Protein AF-A0A2G1X7M5-F1 (afdb_monomer)

Solvent-accessible surface area (backbone atoms only — not comparable to full-atom values): 4339 Å² total; per-residue (Å²): 109,71,70,62,56,57,72,42,45,70,60,54,66,73,46,56,82,85,47,42,68,59,56,58,48,44,58,50,38,23,56,80,39,48,75,72,38,70,81,57,87,55,100,51,76,58,59,57,36,52,51,29,34,50,51,55,49,50,54,52,47,51,55,50,50,53,54,50,49,64,66,69,77,110

Sequence (74 aa):
MAAIEDDWRPFRRVLRRQDKPRFDRLFVYARDHADAAGNLNPADPLAPMWMAIALEQERRIAELEDEVEALTDT

pLDDT: mean 85.34, std 13.49, range [52.53, 98.0]

Structure (mmCIF, N/CA/C/O backbone):
data_AF-A0A2G1X7M5-F1
#
_entry.id   AF-A0A2G1X7M5-F1
#
loop_
_atom_site.group_PDB
_atom_site.id
_atom_site.type_symbol
_atom_site.label_atom_id
_atom_site.label_alt_id
_atom_site.label_comp_id
_atom_site.label_asym_id
_atom_site.label_entity_id
_atom_site.label_seq_id
_atom_site.pdbx_PDB_ins_code
_atom_site.Cartn_x
_atom_site.Cartn_y
_atom_site.Cartn_z
_atom_site.occupancy
_atom_site.B_iso_or_equiv
_atom_site.auth_seq_id
_atom_site.auth_comp_id
_atom_site.auth_asym_id
_atom_site.auth_atom_id
_atom_site.pdbx_PDB_model_num
ATOM 1 N N . MET A 1 1 ? 7.315 4.303 -13.434 1.00 73.00 1 MET A N 1
ATOM 2 C CA . MET A 1 1 ? 6.245 3.580 -12.709 1.00 73.00 1 MET A CA 1
ATOM 3 C C . MET A 1 1 ? 5.409 2.653 -13.590 1.00 73.00 1 MET A C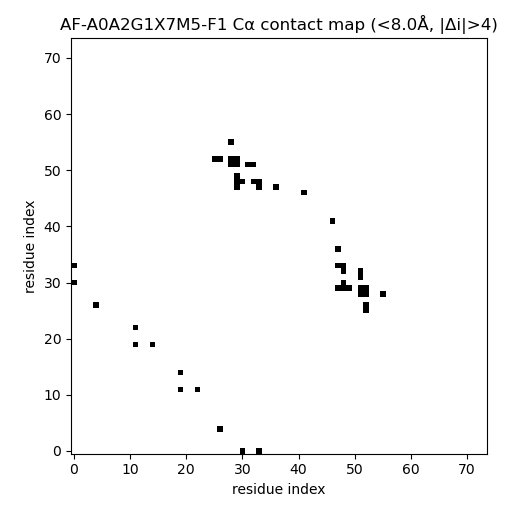 1
ATOM 5 O O . MET A 1 1 ? 5.342 1.486 -13.245 1.00 73.00 1 MET A O 1
ATOM 9 N N . ALA A 1 2 ? 4.828 3.093 -14.717 1.00 73.31 2 ALA A N 1
ATOM 10 C CA . ALA A 1 2 ? 3.948 2.237 -15.541 1.00 73.31 2 ALA A CA 1
ATOM 11 C C . ALA A 1 2 ? 4.575 0.899 -16.000 1.00 73.31 2 ALA A C 1
ATOM 13 O O . ALA A 1 2 ? 3.915 -0.129 -15.931 1.00 73.31 2 ALA A O 1
ATOM 14 N N . ALA A 1 3 ? 5.858 0.893 -16.388 1.00 79.81 3 ALA A N 1
ATOM 15 C CA . ALA A 1 3 ? 6.560 -0.335 -16.784 1.00 79.81 3 ALA A CA 1
ATOM 16 C C . ALA A 1 3 ? 6.646 -1.372 -15.646 1.00 79.81 3 ALA A C 1
ATOM 18 O O . ALA A 1 3 ? 6.365 -2.542 -15.861 1.00 79.81 3 ALA A O 1
ATOM 19 N N . ILE A 1 4 ? 6.946 -0.924 -14.420 1.00 80.88 4 ILE A N 1
ATOM 20 C CA . ILE A 1 4 ? 7.015 -1.804 -13.245 1.00 80.88 4 ILE A CA 1
ATOM 21 C C . ILE A 1 4 ? 5.633 -2.398 -12.965 1.00 80.88 4 ILE A C 1
ATOM 23 O O . ILE A 1 4 ? 5.503 -3.596 -12.775 1.00 80.88 4 ILE A O 1
ATOM 27 N N . GLU A 1 5 ? 4.575 -1.588 -12.970 1.00 83.62 5 GLU A N 1
ATOM 28 C CA . GLU A 1 5 ? 3.208 -2.075 -12.742 1.00 83.62 5 GLU A CA 1
ATOM 29 C C . GLU A 1 5 ? 2.763 -3.118 -13.779 1.00 83.62 5 GLU A C 1
ATOM 31 O O . GLU A 1 5 ? 2.100 -4.101 -13.430 1.00 83.62 5 GLU A O 1
ATOM 36 N N . ASP A 1 6 ? 3.172 -2.943 -15.037 1.00 88.25 6 ASP A N 1
ATOM 37 C CA . ASP A 1 6 ? 2.914 -3.908 -16.101 1.00 88.25 6 ASP A CA 1
ATOM 38 C C . ASP A 1 6 ? 3.600 -5.259 -15.841 1.00 88.25 6 ASP A C 1
ATOM 40 O O . ASP A 1 6 ? 2.955 -6.300 -16.019 1.00 88.25 6 ASP A O 1
ATOM 44 N N . ASP A 1 7 ? 4.831 -5.258 -15.316 1.00 90.62 7 ASP A N 1
ATOM 45 C CA . ASP A 1 7 ? 5.572 -6.476 -14.950 1.00 90.62 7 ASP A CA 1
ATOM 46 C C . ASP A 1 7 ? 4.853 -7.300 -13.868 1.00 90.62 7 ASP A C 1
ATOM 48 O O . ASP A 1 7 ? 4.938 -8.532 -13.844 1.00 90.62 7 ASP A O 1
ATOM 52 N N . TRP A 1 8 ? 4.065 -6.652 -13.002 1.00 92.75 8 TRP A N 1
ATOM 53 C CA . TRP A 1 8 ? 3.310 -7.329 -11.945 1.00 92.75 8 TRP A CA 1
ATOM 54 C C . TRP A 1 8 ? 1.890 -7.762 -12.352 1.00 92.75 8 TRP A C 1
ATOM 56 O O . TRP A 1 8 ? 1.206 -8.450 -11.580 1.00 92.75 8 TRP A O 1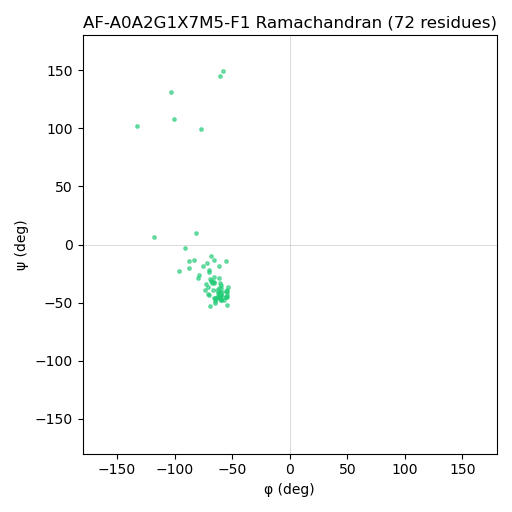
ATOM 66 N N . ARG A 1 9 ? 1.420 -7.449 -13.568 1.00 93.56 9 ARG A N 1
ATOM 67 C CA . 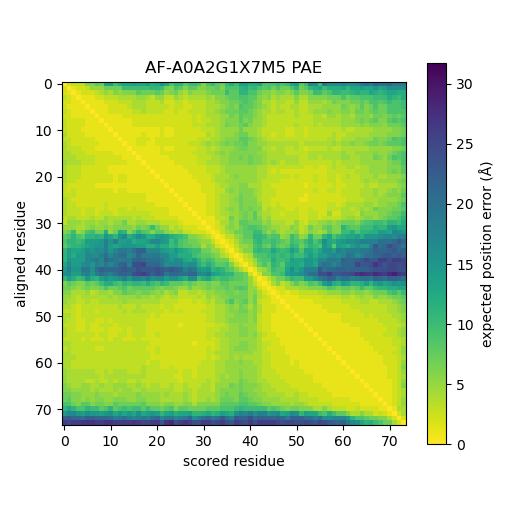ARG A 1 9 ? 0.091 -7.886 -14.052 1.00 93.56 9 ARG A CA 1
ATOM 68 C C . ARG A 1 9 ? -0.132 -9.404 -13.978 1.00 93.56 9 ARG A C 1
ATOM 70 O O . ARG A 1 9 ? -1.240 -9.800 -13.588 1.00 93.56 9 ARG A O 1
ATOM 77 N N . PRO A 1 10 ? 0.840 -10.281 -14.312 1.00 97.06 10 PRO A N 1
ATOM 78 C CA . PRO A 1 10 ? 0.654 -11.728 -14.196 1.00 97.06 10 PRO A CA 1
ATOM 79 C C . PRO A 1 10 ? 0.385 -12.168 -12.753 1.00 97.06 10 PRO A C 1
ATOM 81 O O . PRO A 1 10 ? -0.517 -12.977 -12.523 1.00 97.06 10 PRO A O 1
ATOM 84 N N . PHE A 1 11 ? 1.099 -11.582 -11.787 1.00 95.25 11 PHE A N 1
ATOM 85 C CA . PHE A 1 11 ? 0.889 -11.827 -10.361 1.00 95.25 11 PHE A CA 1
ATOM 86 C C . PHE A 1 11 ? -0.495 -11.338 -9.917 1.00 95.25 11 PHE A C 1
ATOM 88 O O . PHE A 1 11 ? -1.284 -12.095 -9.346 1.00 95.25 11 PHE A O 1
ATOM 95 N N . ARG A 1 12 ? -0.865 -10.107 -10.290 1.00 96.06 12 ARG A N 1
ATOM 96 C CA . ARG A 1 12 ? -2.201 -9.559 -10.020 1.00 96.06 12 ARG A CA 1
ATOM 97 C C . ARG A 1 12 ? -3.313 -10.465 -10.543 1.00 96.06 12 ARG A C 1
ATOM 99 O O . ARG A 1 12 ? -4.358 -10.604 -9.903 1.00 96.06 12 ARG A O 1
ATOM 106 N N . ARG A 1 13 ? -3.130 -11.077 -11.716 1.00 96.75 13 ARG A N 1
ATOM 107 C CA . ARG A 1 13 ? -4.139 -11.938 -12.351 1.00 96.75 13 ARG A CA 1
ATOM 108 C C . ARG A 1 13 ? -4.498 -13.140 -11.477 1.00 96.75 13 ARG A C 1
ATOM 110 O O . ARG A 1 13 ? -5.689 -13.427 -11.358 1.00 96.75 13 ARG A O 1
ATOM 117 N N . VAL A 1 14 ? -3.514 -13.764 -10.829 1.00 97.62 14 VAL A N 1
ATOM 118 C CA . VAL A 1 14 ? -3.712 -14.964 -9.996 1.00 97.62 14 VAL A CA 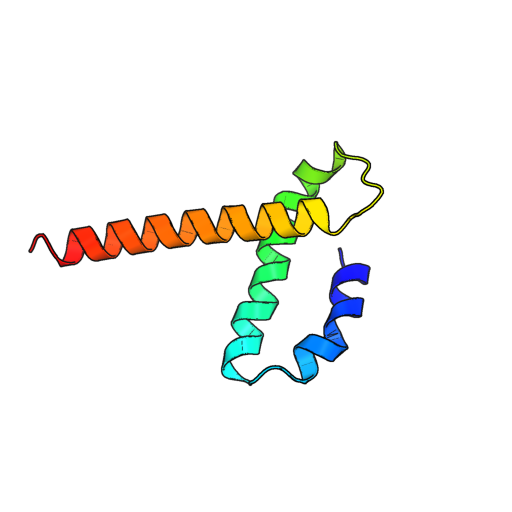1
ATOM 119 C C . VAL A 1 14 ? -4.172 -14.668 -8.564 1.00 97.62 14 VAL A C 1
ATOM 121 O O . VAL A 1 14 ? -4.659 -15.573 -7.892 1.00 97.62 14 VAL A O 1
ATOM 124 N N . LEU A 1 15 ? -4.096 -13.413 -8.100 1.00 97.44 15 LEU A N 1
ATOM 125 C CA . LEU A 1 15 ? -4.624 -13.027 -6.785 1.00 97.44 15 LEU A CA 1
ATOM 126 C C . LEU A 1 15 ? -6.131 -13.282 -6.666 1.00 97.44 15 LEU A C 1
ATOM 128 O O . LEU A 1 15 ? -6.897 -13.042 -7.612 1.00 97.44 15 LEU A O 1
ATOM 132 N N . ARG A 1 16 ? -6.569 -13.671 -5.460 1.00 98.00 16 ARG A N 1
ATOM 133 C CA . ARG A 1 16 ? -7.994 -13.772 -5.114 1.00 98.00 16 ARG A CA 1
ATOM 134 C C . ARG A 1 16 ? -8.671 -12.421 -5.325 1.00 98.00 16 ARG A C 1
ATOM 136 O O . ARG A 1 16 ? -8.067 -11.368 -5.133 1.00 98.00 16 ARG A O 1
ATOM 143 N N . ARG A 1 17 ? -9.962 -12.436 -5.674 1.00 96.38 17 ARG A N 1
ATOM 144 C CA . ARG A 1 17 ? -10.735 -11.211 -5.962 1.00 96.38 17 ARG A CA 1
ATOM 145 C C . ARG A 1 17 ? -10.671 -10.186 -4.824 1.00 96.38 17 ARG A C 1
ATOM 147 O O . ARG A 1 17 ? -10.608 -8.997 -5.102 1.00 96.38 17 ARG A O 1
ATOM 154 N N . GLN A 1 18 ? -10.654 -10.654 -3.577 1.00 96.12 18 GLN A N 1
ATOM 155 C CA . GLN A 1 18 ? -10.579 -9.813 -2.379 1.00 96.12 18 GLN A CA 1
ATOM 156 C C . GLN A 1 18 ? -9.218 -9.123 -2.182 1.00 96.12 18 GLN A C 1
ATOM 158 O O . GLN A 1 18 ? -9.151 -8.106 -1.497 1.00 96.12 18 GLN A O 1
ATOM 163 N N . ASP A 1 19 ? -8.148 -9.645 -2.786 1.00 96.94 19 ASP A N 1
ATOM 164 C CA . ASP A 1 19 ? -6.785 -9.135 -2.595 1.00 96.94 19 ASP A CA 1
ATOM 165 C C . ASP A 1 19 ? -6.374 -8.164 -3.704 1.00 96.94 19 ASP A C 1
ATOM 167 O O . ASP A 1 19 ? -5.540 -7.291 -3.476 1.00 96.94 19 ASP A O 1
ATOM 171 N N . LYS A 1 20 ? -7.009 -8.241 -4.883 1.00 96.06 20 LYS A N 1
ATOM 172 C CA . LYS A 1 20 ? -6.728 -7.336 -6.011 1.00 96.06 20 LYS A CA 1
ATOM 173 C C . LYS A 1 20 ? -6.846 -5.846 -5.636 1.00 96.06 20 LYS A C 1
ATOM 175 O O . LYS A 1 20 ? -5.915 -5.117 -5.951 1.00 96.06 20 LYS A O 1
ATOM 180 N N . PRO A 1 21 ? -7.885 -5.378 -4.909 1.00 95.62 21 PRO A N 1
ATOM 181 C CA . PRO A 1 21 ? -7.969 -3.964 -4.531 1.00 95.62 21 PRO A CA 1
ATOM 182 C C . PRO A 1 21 ? -6.863 -3.522 -3.563 1.00 95.62 21 PRO A C 1
ATOM 184 O O . PRO A 1 21 ? -6.437 -2.371 -3.602 1.00 95.62 21 PRO A O 1
ATOM 187 N N . ARG A 1 22 ? -6.396 -4.422 -2.684 1.00 93.75 22 ARG A N 1
ATOM 188 C CA . ARG A 1 22 ? -5.284 -4.135 -1.761 1.00 93.75 22 ARG A CA 1
ATOM 189 C C . ARG A 1 22 ? -3.967 -4.040 -2.520 1.00 93.75 22 ARG A C 1
ATOM 191 O O . ARG A 1 22 ? -3.198 -3.124 -2.273 1.00 93.75 22 ARG A O 1
ATOM 198 N N . PHE A 1 23 ? -3.760 -4.953 -3.464 1.00 95.00 23 PHE A N 1
ATOM 199 C CA . PHE A 1 23 ? -2.617 -4.944 -4.366 1.00 95.00 23 PHE A CA 1
ATOM 200 C C . PHE A 1 23 ? -2.563 -3.664 -5.214 1.00 95.00 23 PHE A C 1
ATOM 202 O O . PHE A 1 23 ? -1.526 -3.014 -5.261 1.00 95.00 23 PHE A O 1
ATOM 209 N N . ASP A 1 24 ? -3.686 -3.252 -5.811 1.00 93.56 24 ASP A N 1
ATOM 210 C CA . ASP A 1 24 ? -3.759 -2.034 -6.634 1.00 93.56 24 ASP A CA 1
ATOM 211 C C . ASP A 1 24 ? -3.385 -0.776 -5.830 1.00 93.56 24 ASP A C 1
ATOM 213 O O . ASP A 1 24 ? -2.734 0.132 -6.346 1.00 93.56 24 ASP A O 1
ATOM 217 N N . ARG A 1 25 ? -3.732 -0.742 -4.536 1.00 92.50 25 ARG A N 1
ATOM 218 C CA . ARG A 1 25 ? -3.398 0.370 -3.635 1.00 92.50 25 ARG A CA 1
ATOM 219 C C . ARG A 1 25 ? -1.892 0.515 -3.389 1.00 92.50 25 ARG A C 1
ATOM 221 O O . ARG A 1 25 ? -1.435 1.631 -3.176 1.00 92.50 25 ARG A O 1
ATOM 228 N N . LEU A 1 26 ? -1.114 -0.566 -3.472 1.00 92.06 26 LEU A N 1
ATOM 229 C CA . LEU A 1 26 ? 0.341 -0.509 -3.278 1.00 92.06 26 LEU A CA 1
ATOM 230 C C . LEU A 1 26 ? 1.023 0.397 -4.313 1.00 92.06 26 LEU A C 1
ATOM 232 O O . LEU A 1 26 ? 1.941 1.143 -3.986 1.00 92.06 26 LEU A O 1
ATOM 236 N N . PHE A 1 27 ? 0.534 0.385 -5.555 1.00 89.44 27 PHE A N 1
ATOM 237 C CA . PHE A 1 27 ? 1.074 1.227 -6.625 1.00 89.44 27 PHE A CA 1
ATOM 238 C C . PHE A 1 27 ? 0.666 2.697 -6.495 1.00 89.44 27 PHE A C 1
ATOM 240 O O . PHE A 1 27 ? 1.328 3.550 -7.079 1.00 89.44 27 PHE A O 1
ATOM 247 N N . VAL A 1 28 ? -0.384 3.005 -5.725 1.00 89.31 28 VAL A N 1
ATOM 248 C CA . VAL A 1 28 ? -0.722 4.387 -5.352 1.00 89.31 28 VAL A CA 1
ATOM 249 C C . VAL A 1 28 ? 0.336 4.919 -4.388 1.00 89.31 28 VAL A C 1
ATOM 251 O O . VAL A 1 28 ? 0.996 5.897 -4.717 1.00 89.31 28 VAL A O 1
ATOM 254 N N . TYR A 1 29 ? 0.613 4.190 -3.300 1.00 86.50 29 TYR A N 1
ATOM 255 C CA . TYR A 1 29 ? 1.644 4.563 -2.319 1.00 86.50 29 TYR A CA 1
ATOM 256 C C . TYR A 1 29 ? 3.013 4.795 -2.960 1.00 86.50 29 TYR A C 1
ATOM 258 O O . TYR A 1 29 ? 3.684 5.787 -2.687 1.00 86.50 29 TYR A O 1
ATOM 266 N N . ALA A 1 30 ? 3.402 3.907 -3.875 1.00 83.12 30 ALA A N 1
ATOM 267 C CA . ALA A 1 30 ? 4.658 4.036 -4.596 1.00 83.12 30 ALA A CA 1
ATOM 268 C C . ALA A 1 30 ? 4.712 5.222 -5.573 1.00 83.12 30 ALA A C 1
ATOM 270 O O . ALA A 1 30 ? 5.793 5.755 -5.814 1.00 83.12 30 ALA A O 1
ATOM 271 N N . ARG A 1 31 ? 3.583 5.625 -6.172 1.00 79.75 31 ARG A N 1
ATOM 272 C CA . ARG A 1 31 ? 3.528 6.805 -7.052 1.00 79.75 31 ARG A CA 1
ATOM 273 C C . ARG A 1 31 ? 3.613 8.100 -6.256 1.00 79.75 31 ARG A C 1
ATOM 275 O O . ARG A 1 31 ? 4.320 8.997 -6.700 1.00 79.75 31 ARG A O 1
ATOM 282 N N . ASP A 1 32 ? 2.960 8.154 -5.099 1.00 77.31 32 ASP A N 1
ATOM 283 C CA . ASP A 1 32 ? 2.932 9.333 -4.223 1.00 77.31 32 ASP A CA 1
ATOM 284 C C . ASP A 1 32 ? 4.313 9.677 -3.633 1.00 77.31 32 ASP A C 1
ATOM 286 O O . ASP A 1 32 ? 4.503 10.769 -3.117 1.00 77.31 32 ASP A O 1
ATOM 290 N N . HIS A 1 33 ? 5.280 8.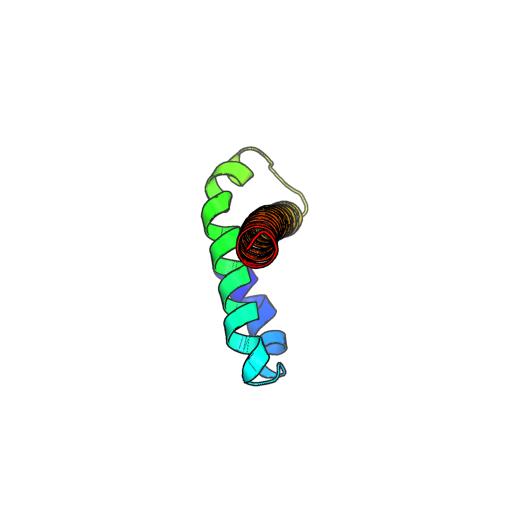758 -3.739 1.00 71.88 33 HIS A N 1
ATOM 291 C CA . HIS A 1 33 ? 6.662 8.922 -3.274 1.00 71.88 33 HIS A CA 1
ATOM 292 C C . HIS A 1 33 ? 7.702 8.838 -4.411 1.00 71.88 33 HIS A C 1
ATOM 294 O O . HIS A 1 33 ? 8.912 8.789 -4.166 1.00 71.88 33 HIS A O 1
ATOM 300 N N . ALA A 1 34 ? 7.260 8.767 -5.672 1.00 66.00 34 ALA A N 1
ATOM 301 C CA . ALA A 1 34 ? 8.149 8.609 -6.827 1.00 66.00 34 ALA A CA 1
ATOM 302 C C . ALA A 1 34 ? 8.988 9.870 -7.120 1.00 66.00 34 ALA A C 1
ATOM 304 O O . ALA A 1 34 ? 10.060 9.780 -7.716 1.00 66.00 34 ALA A O 1
ATOM 305 N N . ASP A 1 35 ? 8.516 11.033 -6.688 1.00 63.66 35 ASP A N 1
ATOM 306 C CA . ASP A 1 35 ? 9.213 12.318 -6.678 1.00 63.66 35 ASP A CA 1
ATOM 307 C C . ASP A 1 35 ? 10.333 12.375 -5.623 1.00 63.66 35 ASP A C 1
ATOM 309 O O . ASP A 1 35 ? 11.416 12.885 -5.914 1.00 63.66 35 ASP A O 1
ATOM 313 N N . ALA A 1 36 ? 10.147 11.756 -4.452 1.00 61.06 36 ALA A N 1
ATOM 314 C CA . ALA A 1 36 ? 11.205 11.603 -3.444 1.00 61.06 36 ALA A CA 1
ATOM 315 C C . ALA A 1 36 ? 12.335 10.656 -3.905 1.00 61.06 36 ALA A C 1
ATOM 317 O O . ALA A 1 36 ? 13.507 10.852 -3.571 1.00 61.06 36 ALA A O 1
ATOM 318 N N . ALA A 1 37 ? 11.999 9.655 -4.724 1.00 56.97 37 ALA A N 1
ATOM 319 C CA . ALA A 1 37 ? 12.947 8.689 -5.277 1.00 56.97 37 ALA A CA 1
ATOM 320 C C . ALA A 1 37 ? 13.871 9.270 -6.366 1.00 56.97 37 ALA A C 1
ATOM 322 O O . ALA A 1 37 ? 14.907 8.674 -6.651 1.00 56.97 37 ALA A O 1
ATOM 323 N N . GLY A 1 38 ? 13.554 10.437 -6.944 1.00 55.22 38 GLY A N 1
ATOM 324 C CA . GLY A 1 38 ? 14.351 11.068 -8.007 1.00 55.22 38 GLY A CA 1
ATOM 325 C C . GLY A 1 38 ? 15.789 11.441 -7.609 1.00 55.22 38 GLY A C 1
ATOM 326 O O . GLY A 1 38 ? 16.635 11.609 -8.484 1.00 55.22 38 GLY A O 1
ATOM 327 N N . ASN A 1 39 ? 16.084 11.526 -6.305 1.00 55.25 39 ASN A N 1
ATOM 328 C CA . ASN A 1 39 ? 17.429 11.795 -5.771 1.00 55.25 39 ASN A CA 1
ATOM 329 C C . ASN A 1 39 ? 18.289 10.539 -5.563 1.00 55.25 39 ASN A C 1
ATOM 331 O O . ASN A 1 39 ? 19.500 10.644 -5.368 1.00 55.25 39 ASN A O 1
ATOM 335 N N . LEU A 1 40 ? 17.685 9.353 -5.593 1.00 58.44 40 LEU A N 1
ATOM 336 C CA . LEU A 1 40 ? 18.391 8.083 -5.534 1.00 58.44 40 LEU A CA 1
ATOM 337 C C . LEU A 1 40 ? 18.452 7.575 -6.967 1.00 58.44 40 LEU A C 1
ATOM 339 O O . LEU A 1 40 ? 17.430 7.186 -7.503 1.00 58.44 40 LEU A O 1
ATOM 343 N N . ASN A 1 41 ? 19.619 7.592 -7.609 1.00 56.25 41 ASN A N 1
ATOM 344 C CA . ASN A 1 41 ? 19.824 6.816 -8.831 1.00 56.25 41 ASN A CA 1
ATOM 345 C C 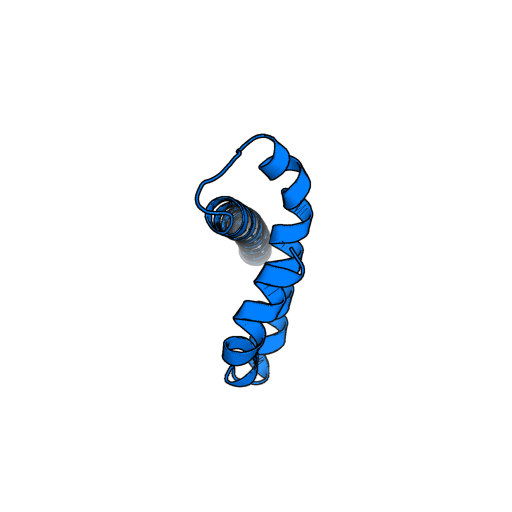. ASN A 1 41 ? 20.027 5.356 -8.408 1.00 56.25 41 ASN A C 1
ATOM 347 O O . ASN A 1 41 ? 21.130 5.041 -7.949 1.00 56.25 41 ASN A O 1
ATOM 351 N N . PRO A 1 42 ? 19.026 4.459 -8.468 1.00 56.97 42 PRO A N 1
ATOM 352 C CA . PRO A 1 42 ? 19.202 3.156 -7.879 1.00 56.97 42 PRO A CA 1
ATOM 353 C C . PRO A 1 42 ? 19.458 2.152 -9.000 1.00 56.97 42 PRO A C 1
ATOM 355 O O . PRO A 1 42 ? 18.703 2.034 -9.963 1.00 56.97 42 PRO A O 1
ATOM 358 N N . ALA A 1 43 ? 20.494 1.341 -8.826 1.00 64.38 43 ALA A N 1
ATOM 359 C CA . ALA A 1 43 ? 20.642 0.105 -9.588 1.00 64.38 43 ALA A CA 1
ATOM 360 C C . ALA A 1 43 ? 19.405 -0.820 -9.456 1.00 64.38 43 ALA A C 1
ATOM 362 O O . ALA A 1 43 ? 19.256 -1.744 -10.252 1.00 64.38 43 ALA A O 1
ATOM 363 N N . ASP A 1 44 ? 18.517 -0.555 -8.485 1.00 71.88 44 ASP A N 1
ATOM 364 C CA . ASP A 1 44 ? 17.238 -1.231 -8.286 1.00 71.88 44 ASP A CA 1
ATOM 365 C C . ASP A 1 44 ? 16.065 -0.240 -8.062 1.00 71.88 44 ASP A C 1
ATOM 367 O O . ASP A 1 44 ? 15.881 0.275 -6.952 1.00 71.88 44 ASP A O 1
ATOM 371 N N . PRO A 1 45 ? 15.220 0.014 -9.077 1.00 70.56 45 PRO A N 1
ATOM 372 C CA . PRO A 1 45 ? 14.062 0.900 -8.956 1.00 70.56 45 PRO A CA 1
ATOM 373 C C . PRO A 1 45 ? 12.948 0.360 -8.039 1.00 70.56 45 PRO A C 1
ATOM 375 O O . PRO A 1 45 ? 12.026 1.108 -7.713 1.00 70.56 45 PRO A O 1
ATOM 378 N N . LEU A 1 46 ? 13.006 -0.904 -7.602 1.00 80.19 46 LEU A N 1
ATOM 379 C CA . LEU A 1 46 ? 12.026 -1.477 -6.678 1.00 80.19 4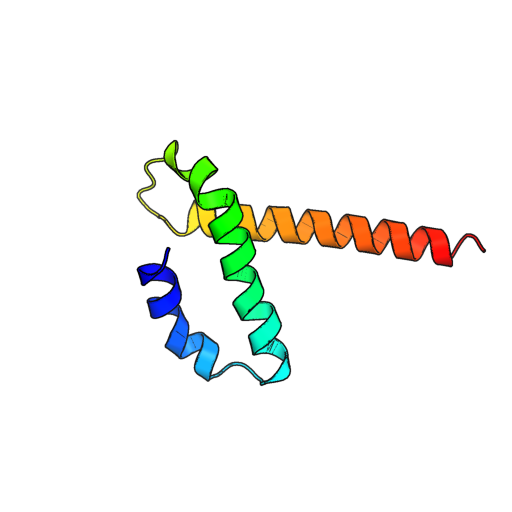6 LEU A CA 1
ATOM 380 C C . LEU A 1 46 ? 12.293 -1.080 -5.222 1.00 80.19 46 LEU A C 1
ATOM 382 O O . LEU A 1 46 ? 11.347 -0.965 -4.449 1.00 80.19 46 LEU A O 1
ATOM 386 N N . ALA A 1 47 ? 13.545 -0.824 -4.836 1.00 81.62 47 ALA A N 1
ATOM 387 C CA . ALA A 1 47 ? 13.889 -0.429 -3.469 1.00 81.62 47 ALA A CA 1
ATOM 388 C C . ALA A 1 47 ? 13.107 0.809 -2.962 1.00 81.62 47 ALA A C 1
ATOM 390 O O . ALA A 1 47 ? 12.468 0.710 -1.909 1.00 81.62 47 ALA A O 1
ATOM 391 N N . PRO A 1 48 ? 13.064 1.951 -3.683 1.00 81.12 48 PRO A N 1
ATOM 392 C CA . PRO A 1 48 ? 12.256 3.097 -3.259 1.00 81.12 48 PRO A CA 1
ATOM 393 C C . PRO A 1 48 ? 10.745 2.812 -3.291 1.00 81.12 48 PRO A C 1
ATOM 395 O O . PRO A 1 48 ? 10.018 3.294 -2.426 1.00 81.12 48 PRO A O 1
ATOM 398 N N . MET A 1 49 ? 10.273 1.986 -4.234 1.00 84.88 49 MET A N 1
ATOM 399 C CA . MET A 1 49 ? 8.871 1.556 -4.304 1.00 84.88 49 MET A CA 1
ATOM 400 C C . MET A 1 49 ? 8.457 0.803 -3.030 1.00 84.88 49 MET A C 1
ATOM 402 O O . MET A 1 49 ? 7.408 1.091 -2.455 1.00 84.88 49 MET A O 1
ATOM 406 N N . TRP A 1 50 ? 9.288 -0.136 -2.565 1.00 87.31 50 TRP A N 1
ATOM 407 C CA . TRP A 1 50 ? 9.022 -0.894 -1.343 1.00 87.31 50 TRP A CA 1
ATOM 408 C C . TRP A 1 50 ? 9.063 -0.025 -0.090 1.00 87.31 50 TRP A C 1
ATOM 410 O O . TRP A 1 50 ? 8.214 -0.197 0.781 1.00 87.31 50 TRP A O 1
ATOM 420 N N . MET A 1 51 ? 9.996 0.928 -0.017 1.00 88.69 51 MET A N 1
ATOM 421 C CA . MET A 1 51 ? 10.071 1.860 1.109 1.00 88.69 51 MET A CA 1
ATOM 422 C C . MET A 1 51 ? 8.810 2.727 1.212 1.00 88.69 51 MET A C 1
ATOM 424 O O . MET A 1 51 ? 8.236 2.847 2.289 1.00 88.69 51 MET A O 1
ATOM 428 N N . ALA A 1 52 ? 8.335 3.266 0.088 1.00 87.81 52 ALA A N 1
ATOM 429 C CA . ALA A 1 52 ? 7.096 4.039 0.036 1.00 87.81 52 ALA A CA 1
ATOM 430 C C . ALA A 1 52 ? 5.874 3.223 0.484 1.00 87.81 52 ALA A C 1
ATOM 432 O O . ALA A 1 52 ? 5.051 3.693 1.266 1.00 87.81 52 ALA A O 1
ATOM 433 N N . ILE A 1 53 ? 5.775 1.971 0.022 1.00 91.81 53 ILE A N 1
ATOM 434 C CA . ILE A 1 53 ? 4.714 1.052 0.447 1.00 91.81 53 ILE A CA 1
ATOM 435 C C . ILE A 1 53 ? 4.775 0.805 1.95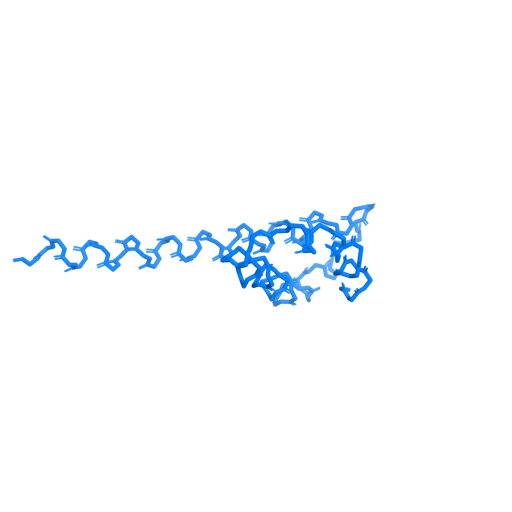8 1.00 91.81 53 ILE A C 1
ATOM 437 O O . ILE A 1 53 ? 3.735 0.849 2.609 1.00 91.81 53 ILE A O 1
ATOM 441 N N . ALA A 1 54 ? 5.966 0.556 2.508 1.00 93.06 54 ALA A N 1
ATOM 442 C CA . ALA A 1 54 ? 6.141 0.308 3.936 1.00 93.06 54 ALA A CA 1
ATOM 443 C C . ALA A 1 54 ? 5.746 1.530 4.781 1.00 93.06 54 ALA A C 1
ATOM 445 O O . ALA A 1 54 ? 5.004 1.377 5.745 1.00 93.06 54 ALA A O 1
ATOM 446 N N . LEU A 1 55 ? 6.168 2.736 4.385 1.00 92.88 55 LEU A N 1
ATOM 447 C CA . LEU A 1 55 ? 5.831 3.989 5.073 1.00 92.88 55 LEU A CA 1
ATOM 448 C C . LEU A 1 55 ? 4.318 4.238 5.134 1.00 92.88 55 LEU A C 1
ATOM 450 O O . LEU A 1 55 ? 3.777 4.528 6.198 1.00 92.88 55 LEU A O 1
ATOM 454 N N . GLU A 1 56 ? 3.616 4.087 4.011 1.00 94.00 56 GLU A N 1
ATOM 455 C CA . GLU A 1 56 ? 2.162 4.290 3.971 1.00 94.00 56 GLU A CA 1
ATOM 456 C C . GLU A 1 56 ? 1.385 3.204 4.720 1.00 94.00 56 GLU A C 1
ATOM 458 O O . GLU A 1 56 ? 0.303 3.455 5.257 1.00 94.00 56 GLU A O 1
ATOM 463 N N . GLN A 1 57 ? 1.924 1.985 4.766 1.00 94.25 57 GLN A N 1
ATOM 464 C CA . GLN A 1 57 ? 1.356 0.922 5.587 1.00 94.25 57 GLN A CA 1
ATOM 465 C C . GLN A 1 57 ? 1.552 1.198 7.077 1.00 94.25 57 GLN A C 1
ATOM 467 O O . GLN A 1 57 ? 0.586 1.043 7.820 1.00 94.25 57 GLN A O 1
ATOM 472 N N . GLU A 1 58 ? 2.734 1.657 7.490 1.00 97.19 58 GLU A N 1
ATOM 473 C CA . GLU A 1 58 ? 3.019 2.043 8.876 1.00 97.19 58 GLU A CA 1
ATOM 474 C C . GLU A 1 58 ? 2.085 3.163 9.342 1.00 97.19 58 GLU A C 1
ATOM 476 O O . GLU A 1 58 ? 1.423 3.037 10.368 1.00 97.19 58 GLU A O 1
ATOM 481 N N . ARG A 1 59 ? 1.929 4.217 8.527 1.00 95.19 59 ARG A N 1
ATOM 482 C CA . ARG A 1 59 ? 0.999 5.319 8.815 1.00 95.19 59 ARG A CA 1
ATOM 483 C C . ARG A 1 59 ? -0.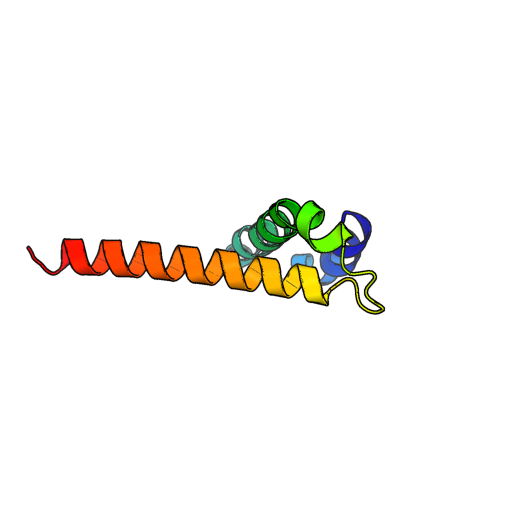429 4.816 9.025 1.00 95.19 59 ARG A C 1
ATOM 485 O O . ARG A 1 59 ? -1.099 5.223 9.966 1.00 95.19 59 ARG A O 1
ATOM 492 N N . ARG A 1 60 ? -0.898 3.915 8.158 1.00 95.12 60 ARG A N 1
ATOM 493 C CA . ARG A 1 60 ? -2.245 3.345 8.267 1.00 95.12 60 ARG A CA 1
ATOM 494 C C . ARG A 1 60 ? -2.412 2.445 9.493 1.00 95.12 60 ARG A C 1
ATOM 496 O O . ARG A 1 60 ? -3.521 2.351 10.005 1.00 95.12 60 ARG A O 1
ATOM 503 N N . ILE A 1 61 ? -1.365 1.734 9.906 1.00 97.50 61 ILE A N 1
ATOM 504 C CA . ILE A 1 61 ? -1.392 0.926 11.130 1.00 97.50 61 ILE A CA 1
ATOM 505 C C . ILE A 1 61 ? -1.554 1.850 12.333 1.00 97.50 61 ILE A C 1
ATOM 507 O O . ILE A 1 61 ? -2.506 1.650 13.075 1.00 97.50 61 ILE A O 1
ATOM 511 N N . ALA A 1 62 ? -0.737 2.902 12.440 1.00 97.75 62 ALA A N 1
ATOM 512 C CA . ALA A 1 62 ? -0.845 3.885 13.516 1.00 97.75 62 ALA A CA 1
ATOM 513 C C . ALA A 1 62 ? -2.250 4.515 13.594 1.00 97.75 62 ALA A C 1
ATOM 515 O O . ALA A 1 62 ? -2.855 4.542 14.656 1.00 97.75 62 ALA A O 1
ATOM 516 N N . GLU A 1 63 ? -2.830 4.920 12.456 1.00 97.19 63 GLU A N 1
ATOM 517 C CA . GLU A 1 63 ? -4.206 5.452 12.415 1.00 97.19 63 GLU A CA 1
ATOM 518 C C . GLU A 1 63 ? -5.248 4.453 12.938 1.00 97.19 63 GLU A C 1
ATOM 520 O O . GLU A 1 63 ? -6.182 4.829 13.641 1.00 97.19 63 GLU A O 1
ATOM 525 N N . LEU A 1 64 ? -5.102 3.171 12.596 1.00 97.31 64 LEU A N 1
ATOM 526 C CA . LEU A 1 64 ? -6.007 2.125 13.072 1.00 97.31 64 LEU A CA 1
ATOM 527 C C . LEU A 1 64 ? -5.790 1.803 14.554 1.00 97.31 64 LEU A C 1
ATOM 529 O O . LEU A 1 64 ? -6.751 1.458 15.235 1.00 97.31 64 LEU A O 1
ATOM 533 N N . GLU A 1 65 ? -4.553 1.877 15.041 1.00 97.62 65 GLU A N 1
ATOM 534 C CA . GLU A 1 65 ? -4.226 1.705 16.458 1.00 97.62 65 GLU A CA 1
ATOM 535 C C . GLU A 1 65 ? -4.852 2.828 17.295 1.00 97.62 65 GLU A C 1
ATOM 537 O O . GLU A 1 65 ? -5.552 2.522 18.260 1.00 97.62 65 GLU A O 1
ATOM 542 N N . ASP A 1 66 ? -4.724 4.085 16.855 1.00 97.06 66 ASP A N 1
ATOM 543 C CA . ASP A 1 66 ? -5.362 5.251 17.484 1.00 97.06 66 ASP A CA 1
ATOM 544 C C . ASP A 1 66 ? -6.900 5.116 17.508 1.00 97.06 66 ASP A C 1
ATOM 546 O O . ASP A 1 66 ? -7.553 5.385 18.520 1.00 97.06 66 ASP A O 1
ATOM 550 N N . GLU A 1 67 ? -7.511 4.672 16.399 1.00 96.94 67 GLU A N 1
ATOM 551 C CA . GLU A 1 67 ? -8.960 4.428 16.324 1.00 96.94 67 GLU A CA 1
ATOM 552 C C . GLU A 1 67 ? -9.416 3.327 17.291 1.00 96.94 67 GLU A C 1
ATOM 554 O O . GLU A 1 67 ? -10.467 3.449 17.926 1.00 96.94 67 GLU A O 1
ATOM 559 N N . VAL A 1 68 ? -8.649 2.238 17.398 1.00 97.19 68 VAL A N 1
ATOM 560 C CA . VAL A 1 68 ? -8.952 1.142 18.325 1.00 97.19 68 VAL A CA 1
ATOM 561 C C . VAL A 1 68 ? -8.842 1.620 19.769 1.00 97.19 68 VAL A C 1
ATOM 563 O O . VAL A 1 68 ? -9.762 1.350 20.539 1.00 97.19 68 VAL A O 1
ATOM 566 N N . GLU A 1 69 ? -7.781 2.353 20.119 1.00 96.00 69 GLU A N 1
ATOM 567 C CA . GLU A 1 69 ? -7.580 2.906 21.464 1.00 96.00 69 GLU A CA 1
ATOM 568 C C . GLU A 1 69 ? -8.761 3.798 21.873 1.00 96.00 69 GLU A C 1
ATOM 570 O O . GLU A 1 69 ? -9.382 3.572 22.916 1.00 96.00 69 GLU A O 1
ATOM 575 N N . ALA A 1 70 ? -9.175 4.713 20.991 1.00 94.50 70 ALA A N 1
ATOM 576 C CA . ALA A 1 70 ? -10.312 5.603 21.223 1.00 94.50 70 ALA A CA 1
ATOM 577 C C . ALA A 1 70 ? -11.648 4.862 21.436 1.00 94.50 70 ALA A C 1
ATOM 579 O O . ALA A 1 70 ? -12.506 5.333 22.185 1.00 94.50 70 ALA A O 1
ATOM 580 N N . LEU A 1 71 ? -11.846 3.710 20.786 1.00 94.75 71 LEU A N 1
ATOM 581 C CA . LEU A 1 71 ? -13.042 2.879 20.964 1.00 94.75 71 LEU A CA 1
ATOM 582 C C . LEU A 1 71 ? -12.999 2.037 22.244 1.00 94.75 71 LEU A C 1
ATOM 584 O O . LEU A 1 71 ? -14.056 1.664 22.750 1.00 94.75 71 LEU A O 1
ATOM 588 N N . THR A 1 72 ? -11.806 1.706 22.742 1.00 88.75 72 THR A N 1
ATOM 589 C CA . THR A 1 72 ? -11.624 0.915 23.969 1.00 88.75 72 THR A CA 1
ATOM 590 C C . THR A 1 72 ? -11.595 1.749 25.248 1.00 88.75 72 THR A C 1
ATOM 592 O O . THR A 1 72 ? -11.876 1.204 26.311 1.00 88.75 72 THR A O 1
ATOM 595 N N . ASP A 1 73 ? -11.315 3.050 25.151 1.00 68.94 73 ASP A N 1
ATOM 596 C CA . ASP A 1 73 ? -11.328 3.999 26.276 1.00 68.94 73 ASP A CA 1
ATOM 597 C C . ASP A 1 73 ? -12.740 4.521 26.646 1.00 68.94 73 ASP A C 1
ATOM 599 O O . ASP A 1 73 ? -12.879 5.442 27.456 1.00 68.94 73 ASP A O 1
ATOM 603 N N . THR A 1 74 ? -13.800 3.925 26.078 1.00 52.53 74 THR A N 1
ATOM 604 C CA . THR A 1 74 ? -15.220 4.202 26.390 1.00 52.53 74 THR A CA 1
ATOM 605 C C . THR A 1 74 ? -15.857 3.052 27.167 1.00 52.53 74 THR A C 1
ATOM 607 O O . THR A 1 74 ? -16.578 3.336 28.154 1.00 52.53 74 THR A O 1
#

Foldseek 3Di:
DVVVVVVCVVVLVPDDPVCNVVVVVLVVQLVVCVVVCPVPPDPDPVVSSVVSSVVVVVVVVVVVVVVVVVVVVD

Nearest PDB structures (foldseek):
  6msr-assembly1_C  TM=3.959E-01  e=9.773E+00  synthetic construct

Secondary structure (DSSP, 8-state):
-HHHHHHTHHHHHHS-TTTHHHHHHHHHHHHHTTTGGGG---S-THHHHHHHHHHHHHHHHHHHHHHHHHHH--

Mean predicted aligned error: 5.86 Å

Radius of gyration: 15.46 Å; Cα contacts (8 Å, |Δi|>4): 24; chains: 1; bounding box: 36×27×43 Å